Protein AF-A0AAU0MM00-F1 (afdb_monomer)

Sequence (109 aa):
MKKMFVGGLMAAGLIGLAACGGGGGNPKAELIKACMAEEGSSAQECECMADAAVEQLDKDLLKILVDAAKSGDQSDEAMAAMMGELTPEQMNQFMGFAMSAGMTCGLGQ

Radius of gyration: 18.92 Å; Cα contacts (8 Å, |Δi|>4): 72; chains: 1; bounding box: 32×29×69 Å

pLDDT: mean 73.05, std 16.18, range [37.16, 89.0]

Secondary structure (DSSP, 8-state):
----------------S---------HHHHHHHHHHHSTT--HHHHHHHHHHHHHHS-HHHHHHHHHHHHH---SHHHHHHHHHHS-HHHHHHHHHHHHHHHHHHH---

Foldseek 3Di:
DDDDDDDDDDDDPPPDPPPLPDDPDDLLVLQLVLQVVDPPDDSQLSSLLSVLCVVQADPVLSVLSSVCSSVVDPDPVSVVVSVVPDDPVRVVSVVVSVVVSCVPSVVPD

Solvent-accessible surface area (backbone atoms only — not comparable to full-atom values): 6700 Å² total; per-residue (Å²): 135,87,8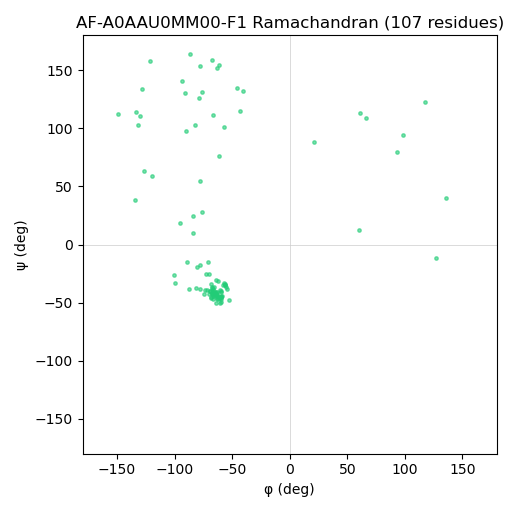5,84,89,83,85,80,75,96,70,80,91,84,80,70,98,77,67,87,64,89,64,103,62,59,64,46,58,48,37,26,55,40,42,57,68,41,93,86,53,50,71,67,37,23,48,44,41,20,49,50,40,70,73,72,42,55,72,68,57,44,47,54,52,37,53,45,44,66,65,67,56,82,47,72,66,48,51,50,50,53,59,68,71,44,50,76,68,52,48,51,49,50,52,52,46,53,54,48,37,46,55,70,32,61,61,77,118

Mean predicted aligned error: 12.21 Å

Structure (mmCIF, N/CA/C/O backbone):
data_AF-A0AAU0MM00-F1
#
_entry.id   AF-A0AAU0MM00-F1
#
loop_
_atom_site.group_PDB
_atom_site.id
_atom_site.type_symbol
_atom_site.label_atom_id
_atom_site.label_alt_id
_atom_site.label_comp_id
_atom_site.label_asym_id
_atom_site.label_entity_id
_atom_site.label_seq_id
_atom_site.pdbx_PDB_ins_code
_atom_site.Cartn_x
_atom_site.Cartn_y
_atom_site.Cartn_z
_atom_site.occupancy
_atom_site.B_iso_or_equiv
_atom_site.auth_seq_id
_atom_site.auth_comp_id
_atom_site.auth_asym_id
_atom_site.auth_atom_id
_atom_site.pdbx_PDB_model_num
ATOM 1 N N . MET A 1 1 ? -9.522 -11.565 -54.585 1.00 45.62 1 MET A N 1
ATOM 2 C CA . MET A 1 1 ? -8.124 -11.805 -55.014 1.00 45.62 1 MET A CA 1
ATOM 3 C C . MET A 1 1 ? -7.442 -10.468 -55.270 1.00 45.62 1 MET A C 1
ATOM 5 O O . MET A 1 1 ? -8.014 -9.687 -56.012 1.00 45.62 1 MET A O 1
ATOM 9 N N . LYS A 1 2 ? -6.245 -10.261 -54.684 1.00 45.78 2 LYS A N 1
ATOM 10 C CA . LYS A 1 2 ? -5.355 -9.077 -54.786 1.00 45.78 2 LYS A CA 1
ATOM 11 C C . LYS A 1 2 ? -5.995 -7.770 -54.275 1.00 45.78 2 LYS A C 1
ATOM 13 O O . LYS A 1 2 ? -6.926 -7.258 -54.872 1.00 45.78 2 LYS A O 1
ATOM 18 N N . LYS A 1 3 ? -5.515 -7.173 -53.184 1.00 39.88 3 LYS A N 1
ATOM 19 C CA . LYS A 1 3 ? -4.206 -6.510 -53.110 1.00 39.88 3 LYS A CA 1
ATOM 20 C C . LYS A 1 3 ? -3.632 -6.613 -51.691 1.00 39.88 3 LYS A C 1
ATOM 22 O O . LYS A 1 3 ? -4.167 -6.029 -50.759 1.00 39.88 3 LYS A O 1
ATOM 27 N N . MET A 1 4 ? -2.548 -7.370 -51.564 1.00 54.72 4 MET A N 1
ATOM 28 C CA . MET A 1 4 ? -1.541 -7.149 -50.528 1.00 54.72 4 MET A CA 1
ATOM 29 C C . MET A 1 4 ? -0.526 -6.127 -51.064 1.00 54.72 4 MET A C 1
ATOM 31 O O . MET A 1 4 ? -0.428 -5.964 -52.282 1.00 54.72 4 MET A O 1
ATOM 35 N N . PHE A 1 5 ? 0.259 -5.560 -50.146 1.00 51.56 5 PHE A N 1
ATOM 36 C CA . PHE A 1 5 ? 1.478 -4.756 -50.332 1.00 51.56 5 PHE A CA 1
ATOM 37 C C . PHE A 1 5 ? 1.322 -3.229 -50.393 1.00 51.56 5 PHE A C 1
ATOM 39 O O . PHE A 1 5 ? 1.439 -2.607 -51.443 1.00 51.56 5 PHE A O 1
ATOM 46 N N . VAL A 1 6 ? 1.199 -2.642 -49.201 1.00 45.06 6 VAL A N 1
ATOM 47 C CA . VAL A 1 6 ? 1.937 -1.444 -48.760 1.00 45.06 6 VAL A CA 1
ATOM 48 C C . VAL A 1 6 ? 2.425 -1.824 -47.351 1.00 45.06 6 VAL A C 1
ATOM 50 O O . VAL A 1 6 ? 1.603 -2.166 -46.515 1.00 45.06 6 VAL A O 1
ATOM 53 N N . GLY A 1 7 ? 3.704 -1.985 -47.024 1.00 37.16 7 GLY A N 1
ATOM 54 C CA . GLY A 1 7 ? 4.886 -1.354 -47.584 1.00 37.16 7 GLY A CA 1
ATOM 55 C C . GLY A 1 7 ? 5.287 -0.202 -46.671 1.00 37.16 7 GLY A C 1
ATOM 56 O O . GLY A 1 7 ? 4.791 0.901 -46.848 1.00 37.16 7 GLY A O 1
ATOM 57 N N . GLY A 1 8 ? 6.200 -0.467 -45.736 1.00 38.44 8 GLY A N 1
ATOM 58 C CA . GLY A 1 8 ? 7.030 0.580 -45.149 1.00 38.44 8 GLY A CA 1
ATOM 59 C C . GLY A 1 8 ? 6.870 0.809 -43.650 1.00 38.44 8 GLY A C 1
ATOM 60 O O . GLY A 1 8 ? 5.811 1.187 -43.176 1.00 38.44 8 GLY A O 1
ATOM 61 N N . LEU A 1 9 ? 8.017 0.681 -42.981 1.00 41.59 9 LEU A N 1
ATOM 62 C CA . LEU A 1 9 ? 8.497 1.583 -41.936 1.00 41.59 9 LEU A CA 1
ATOM 63 C C . LEU A 1 9 ? 7.713 1.646 -40.617 1.00 41.59 9 LEU A C 1
ATOM 65 O O . LEU A 1 9 ? 6.674 2.282 -40.504 1.00 41.59 9 LEU A O 1
ATOM 69 N N . MET A 1 10 ? 8.345 1.087 -39.581 1.00 50.06 10 MET A N 1
ATOM 70 C CA . MET A 1 10 ? 8.752 1.844 -38.390 1.00 50.06 10 MET A CA 1
ATOM 71 C C . MET A 1 10 ? 7.982 3.157 -38.178 1.00 50.06 10 MET A C 1
ATOM 73 O O . MET A 1 10 ? 8.426 4.229 -38.584 1.00 50.06 10 MET A O 1
ATOM 77 N N . ALA A 1 11 ? 6.861 3.064 -37.479 1.00 48.09 11 ALA A N 1
ATOM 78 C CA . ALA A 1 11 ? 6.370 4.140 -36.642 1.00 48.09 11 ALA A CA 1
ATOM 79 C C . ALA A 1 11 ? 6.066 3.491 -35.298 1.00 48.09 11 ALA A C 1
ATOM 81 O O . ALA A 1 11 ? 5.209 2.613 -35.194 1.00 48.09 11 ALA A O 1
ATOM 82 N N . ALA A 1 12 ? 6.891 3.853 -34.319 1.00 46.47 12 ALA A N 1
ATOM 83 C CA . ALA A 1 12 ? 6.810 3.433 -32.938 1.00 46.47 12 ALA A CA 1
ATOM 84 C C . ALA A 1 12 ? 5.356 3.417 -32.456 1.00 46.47 12 ALA A C 1
ATOM 86 O O . ALA A 1 12 ? 4.602 4.368 -32.677 1.00 46.47 12 ALA A O 1
ATOM 87 N N . GLY A 1 13 ? 4.982 2.315 -31.808 1.00 46.81 13 GLY A N 1
ATOM 88 C CA . GLY A 1 13 ? 3.715 2.189 -31.113 1.00 46.81 13 GLY A CA 1
ATOM 89 C C . GLY A 1 13 ? 3.595 3.287 -30.062 1.00 46.81 13 GLY A C 1
ATOM 90 O O . GLY A 1 13 ? 4.169 3.192 -28.988 1.00 46.81 13 GLY A O 1
ATOM 91 N N . LEU A 1 14 ? 2.840 4.328 -30.389 1.00 52.16 14 LEU A N 1
ATOM 92 C CA . LEU A 1 14 ? 2.311 5.307 -29.446 1.00 52.16 14 LEU A CA 1
ATOM 93 C C . LEU A 1 14 ? 0.787 5.264 -29.541 1.00 52.16 14 LEU A C 1
ATOM 95 O O . LEU A 1 14 ? 0.125 6.239 -29.882 1.00 52.16 14 LEU A O 1
ATOM 99 N N . ILE A 1 15 ? 0.229 4.083 -29.283 1.00 49.16 15 ILE A N 1
ATOM 100 C CA . ILE A 1 15 ? -1.201 3.902 -29.049 1.00 49.16 15 ILE A CA 1
ATOM 101 C C . ILE A 1 15 ? -1.323 3.054 -27.786 1.00 49.16 15 ILE A C 1
ATOM 103 O O . ILE A 1 15 ? -1.116 1.845 -27.844 1.00 49.16 15 ILE A O 1
ATOM 107 N N . GLY A 1 16 ? -1.647 3.692 -26.654 1.00 47.62 16 GLY A N 1
ATOM 108 C CA . GLY A 1 16 ? -2.217 2.972 -25.511 1.00 47.62 16 GLY A CA 1
ATOM 109 C C . GLY A 1 16 ? -1.689 3.262 -24.104 1.00 47.62 16 GLY A C 1
ATOM 110 O O . GLY A 1 16 ? -1.655 2.331 -23.314 1.00 4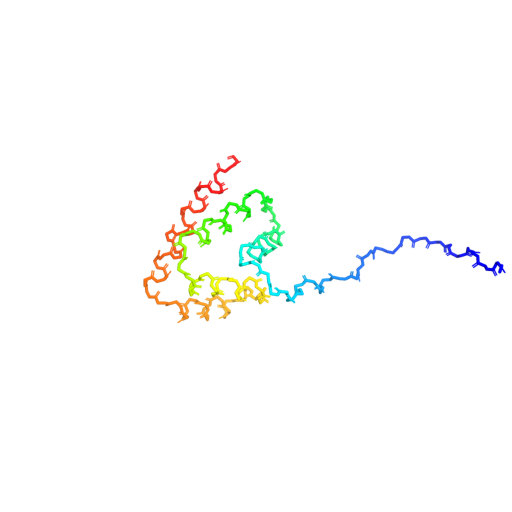7.62 16 GLY A O 1
ATOM 111 N N . LEU A 1 17 ? -1.391 4.508 -23.712 1.00 44.12 17 LEU A N 1
ATOM 112 C CA . LEU A 1 17 ? -1.337 4.888 -22.277 1.00 44.12 17 LEU A CA 1
ATOM 113 C C . LEU A 1 17 ? -2.744 5.062 -21.658 1.00 44.12 17 LEU A C 1
ATOM 115 O O . LEU A 1 17 ? -2.951 5.813 -20.714 1.00 44.12 17 LEU A O 1
ATOM 119 N N . ALA A 1 18 ? -3.734 4.355 -22.196 1.00 50.19 18 ALA A N 1
ATOM 120 C CA . ALA A 1 18 ? -5.080 4.270 -21.650 1.00 50.19 18 ALA A CA 1
ATOM 121 C C . ALA A 1 18 ? -5.434 2.792 -21.475 1.00 50.19 18 ALA A C 1
ATOM 123 O O . ALA A 1 18 ? -6.319 2.251 -22.131 1.00 50.19 18 ALA A O 1
ATOM 124 N N . ALA A 1 19 ? -4.681 2.130 -20.603 1.00 44.69 19 ALA A N 1
ATOM 125 C CA . ALA A 1 19 ? -5.081 0.863 -20.018 1.00 44.69 19 ALA A CA 1
ATOM 126 C C . ALA A 1 19 ? -4.836 0.857 -18.500 1.00 44.69 19 ALA A C 1
ATOM 128 O O . ALA A 1 19 ? -4.556 -0.188 -17.929 1.00 44.69 19 ALA A O 1
ATOM 129 N N . CYS A 1 20 ? -5.077 1.986 -17.819 1.00 49.22 20 CYS A N 1
ATOM 130 C CA . CYS A 1 20 ? -5.657 1.929 -16.469 1.00 49.22 20 CYS A CA 1
ATOM 131 C C . CYS A 1 20 ?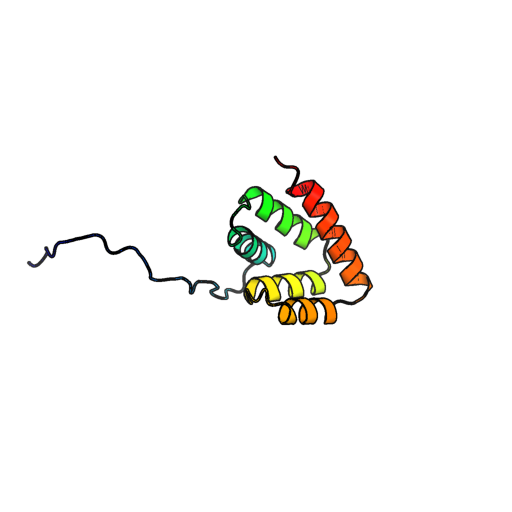 -7.169 1.653 -16.628 1.00 49.22 20 CYS A C 1
ATOM 133 O O . CYS A 1 20 ? -8.043 2.451 -16.301 1.00 49.22 20 CYS A O 1
ATOM 135 N N . GLY A 1 21 ? -7.475 0.574 -17.354 1.00 43.16 21 GLY A N 1
ATOM 136 C CA . GLY A 1 21 ? -8.818 0.177 -17.734 1.00 43.16 21 GLY A CA 1
ATOM 137 C C . GLY A 1 21 ? -9.429 -0.575 -16.573 1.00 43.16 21 GLY A C 1
ATOM 138 O O . GLY A 1 21 ? -9.098 -1.740 -16.354 1.00 43.16 21 GLY A O 1
ATOM 139 N N . GLY A 1 22 ? -10.304 0.116 -15.845 1.00 54.06 22 GLY A N 1
ATOM 140 C CA . GLY A 1 22 ? -11.125 -0.443 -14.786 1.00 54.06 22 GLY A CA 1
ATOM 141 C C . GLY A 1 22 ? 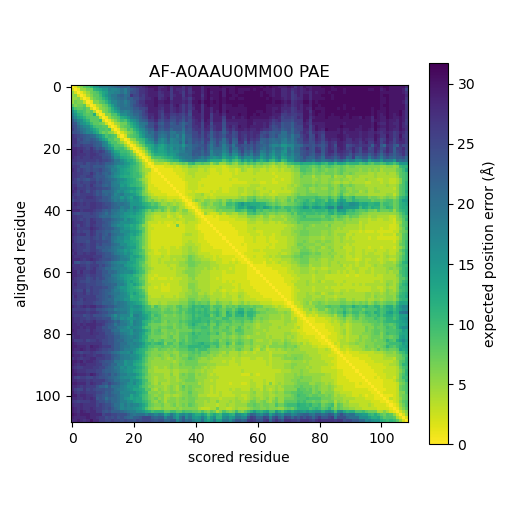-11.723 -1.789 -15.188 1.00 54.06 22 GLY A C 1
ATOM 142 O O . GLY A 1 22 ? -12.552 -1.892 -16.088 1.00 54.06 22 GLY A O 1
ATOM 143 N N . GLY A 1 23 ? -11.296 -2.827 -14.485 1.00 42.59 23 GLY A N 1
ATOM 144 C CA . GLY A 1 23 ? -11.948 -4.122 -14.451 1.00 42.59 23 GLY A CA 1
ATOM 145 C C . GLY A 1 23 ? -12.138 -4.473 -12.989 1.00 42.59 23 GLY A C 1
ATOM 146 O O . GLY A 1 23 ? -11.220 -4.282 -12.197 1.00 42.59 23 GLY A O 1
ATOM 147 N N . GLY A 1 24 ? -13.329 -4.940 -12.615 1.00 50.56 24 GLY A N 1
ATOM 148 C CA . GLY A 1 24 ? -13.620 -5.481 -11.286 1.00 50.56 24 GLY A CA 1
ATOM 149 C C . GLY A 1 24 ? -12.764 -6.716 -11.004 1.00 50.56 24 GLY A C 1
ATOM 150 O O . GLY A 1 24 ? -13.232 -7.843 -11.125 1.00 50.56 24 GLY A O 1
ATOM 151 N N . GLY A 1 25 ? -11.492 -6.484 -10.701 1.00 60.84 25 GLY A N 1
ATOM 152 C CA . GLY A 1 25 ? -10.450 -7.470 -10.489 1.00 60.84 25 GLY A CA 1
ATOM 153 C C . GLY A 1 25 ? -9.855 -7.337 -9.096 1.00 60.84 25 GLY A C 1
ATOM 154 O O . GLY A 1 25 ? -9.982 -6.306 -8.437 1.00 60.84 25 GLY A O 1
ATOM 155 N N . ASN A 1 26 ? -9.250 -8.434 -8.648 1.00 76.62 26 ASN A N 1
ATOM 156 C CA . ASN A 1 26 ? -8.694 -8.602 -7.310 1.00 76.62 26 ASN A CA 1
ATOM 157 C C . ASN A 1 26 ? -7.856 -7.387 -6.862 1.00 76.62 26 ASN A C 1
ATOM 159 O O . ASN A 1 26 ? -6.990 -6.961 -7.628 1.00 76.62 26 ASN A O 1
ATOM 163 N N . PRO A 1 27 ? -8.033 -6.886 -5.623 1.00 80.56 27 PRO A N 1
ATOM 164 C CA . PRO A 1 27 ? -7.289 -5.732 -5.105 1.00 80.56 27 PRO A CA 1
ATOM 165 C C . PRO A 1 27 ? -5.771 -5.925 -5.214 1.00 80.56 27 PRO A C 1
ATOM 167 O O . PRO A 1 27 ? -5.065 -5.019 -5.641 1.00 80.56 27 PRO A O 1
ATOM 170 N N . LYS A 1 28 ? -5.288 -7.152 -4.975 1.00 84.31 28 LYS A N 1
ATOM 171 C CA . LYS A 1 28 ? -3.896 -7.558 -5.208 1.00 84.31 28 LYS A CA 1
ATOM 172 C C . LYS A 1 28 ? -3.409 -7.241 -6.630 1.00 84.31 28 LYS A C 1
ATOM 174 O O . LYS A 1 28 ? -2.332 -6.691 -6.806 1.00 84.31 28 LYS A O 1
ATOM 179 N N . ALA A 1 29 ? -4.190 -7.584 -7.653 1.00 85.62 29 ALA A N 1
ATOM 180 C CA . ALA A 1 29 ? -3.781 -7.407 -9.046 1.00 85.62 29 ALA A CA 1
ATOM 181 C C . ALA A 1 29 ? -3.694 -5.926 -9.439 1.00 85.62 29 ALA A C 1
ATOM 183 O O . ALA A 1 29 ? -2.835 -5.556 -10.234 1.00 85.62 29 ALA A O 1
ATOM 184 N N . GLU A 1 30 ? -4.563 -5.084 -8.882 1.00 84.62 30 GLU A N 1
ATOM 185 C CA . GLU A 1 30 ? -4.528 -3.638 -9.115 1.00 84.62 30 GLU A CA 1
ATOM 186 C C . GLU A 1 30 ? -3.301 -3.000 -8.449 1.00 84.62 30 GLU A C 1
ATOM 188 O O . GLU A 1 30 ? -2.622 -2.194 -9.079 1.00 84.62 30 GLU A O 1
ATOM 193 N N . LEU A 1 31 ? -2.949 -3.444 -7.236 1.00 83.31 31 LEU A N 1
ATOM 194 C CA . LEU A 1 31 ? -1.721 -3.022 -6.556 1.00 83.31 31 LEU A CA 1
ATOM 195 C C . LEU A 1 31 ? -0.459 -3.463 -7.307 1.00 83.31 31 LEU A C 1
ATOM 197 O O . LEU A 1 31 ? 0.445 -2.653 -7.491 1.00 83.31 31 LEU A O 1
ATOM 201 N N . ILE A 1 32 ? -0.407 -4.708 -7.803 1.00 86.44 32 ILE A N 1
ATOM 202 C CA . ILE A 1 32 ? 0.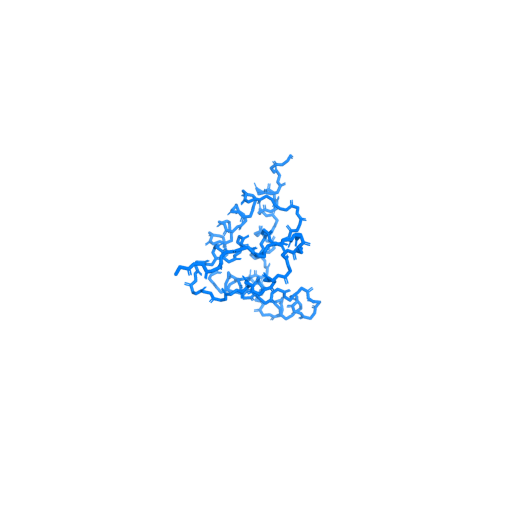730 -5.191 -8.607 1.00 86.44 32 ILE A CA 1
ATOM 203 C C . ILE A 1 32 ? 0.894 -4.339 -9.863 1.00 86.44 32 ILE A C 1
ATOM 205 O O . ILE A 1 32 ? 2.001 -3.911 -10.162 1.00 86.44 32 ILE A O 1
ATOM 209 N N . LYS A 1 33 ? -0.195 -4.063 -10.590 1.00 84.38 33 LYS A N 1
ATOM 210 C CA . LYS A 1 33 ? -0.138 -3.232 -11.801 1.00 84.38 33 LYS A CA 1
ATOM 211 C C . LYS A 1 33 ? 0.382 -1.828 -11.509 1.00 84.38 33 LYS A C 1
ATOM 213 O O . LYS A 1 33 ? 1.197 -1.337 -12.279 1.00 84.38 33 LYS A O 1
ATOM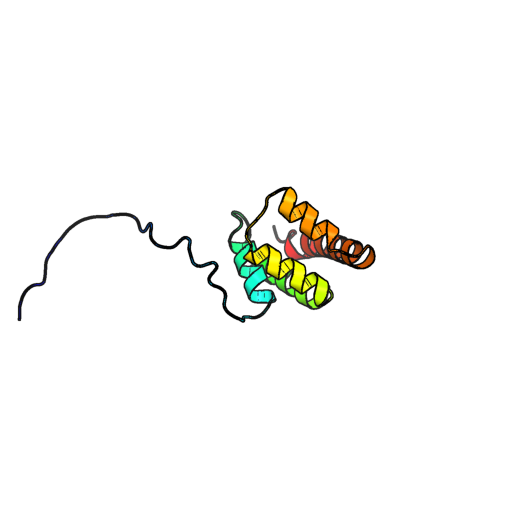 218 N N . ALA A 1 34 ? -0.090 -1.201 -10.432 1.00 82.50 34 ALA A N 1
ATOM 219 C CA . ALA A 1 34 ? 0.359 0.132 -10.049 1.00 82.50 34 ALA A CA 1
ATOM 220 C C . ALA A 1 34 ? 1.831 0.135 -9.617 1.00 82.50 34 ALA A C 1
ATOM 222 O O . ALA A 1 34 ? 2.591 0.978 -10.070 1.00 82.50 34 ALA A O 1
ATOM 223 N N . CYS A 1 35 ? 2.263 -0.860 -8.840 1.00 83.00 35 CYS A N 1
ATOM 224 C CA . CYS A 1 35 ? 3.666 -1.016 -8.462 1.00 83.00 35 CYS A CA 1
ATOM 225 C C . CYS A 1 35 ? 4.577 -1.275 -9.673 1.00 83.00 35 CYS A C 1
ATOM 227 O O . CYS A 1 35 ? 5.654 -0.701 -9.774 1.00 83.00 35 CYS A O 1
ATOM 229 N N . MET A 1 36 ? 4.137 -2.098 -10.629 1.00 83.06 36 MET A N 1
ATOM 230 C CA . MET A 1 36 ? 4.882 -2.355 -11.866 1.00 83.06 36 MET A CA 1
ATOM 231 C C . MET A 1 36 ? 4.889 -1.158 -12.825 1.00 83.06 36 MET A C 1
ATOM 233 O O . MET A 1 36 ? 5.666 -1.154 -13.780 1.00 83.06 36 MET A O 1
ATOM 237 N N . ALA A 1 37 ? 4.007 -0.177 -12.617 1.00 80.06 37 ALA A N 1
ATOM 238 C CA . ALA A 1 37 ? 4.033 1.080 -13.352 1.00 80.06 37 ALA A CA 1
ATOM 239 C C . ALA A 1 37 ? 5.125 2.030 -12.832 1.00 80.06 37 ALA A C 1
ATOM 241 O O . ALA A 1 37 ? 5.502 2.949 -13.557 1.00 80.06 37 ALA A O 1
ATOM 242 N N . GLU A 1 38 ? 5.653 1.803 -11.623 1.00 69.69 38 GLU A N 1
ATOM 243 C CA . GLU A 1 38 ? 6.827 2.517 -11.127 1.00 69.69 38 GLU A CA 1
ATOM 244 C C . GLU A 1 38 ? 8.113 1.937 -11.728 1.00 69.69 38 GLU A C 1
ATOM 246 O O . GLU A 1 38 ? 8.393 0.736 -11.651 1.00 69.69 38 GLU A O 1
ATOM 251 N N . GLU A 1 39 ? 8.924 2.803 -12.339 1.00 64.81 39 GLU A N 1
ATOM 252 C CA . GLU A 1 39 ? 10.218 2.411 -12.893 1.00 64.81 39 GLU A CA 1
ATOM 253 C C . GLU A 1 39 ? 11.181 2.008 -11.765 1.00 64.81 39 GLU A C 1
ATOM 255 O O . GLU A 1 39 ? 11.646 2.850 -11.001 1.00 64.81 39 GLU A O 1
ATOM 260 N N . GLY A 1 40 ? 11.517 0.717 -11.687 1.00 67.00 40 GLY A N 1
ATOM 261 C CA . GLY A 1 40 ? 12.512 0.190 -10.744 1.00 67.00 40 GLY A CA 1
ATOM 262 C C . GLY A 1 40 ? 12.032 -0.975 -9.880 1.00 67.00 40 GLY A C 1
ATOM 263 O O . GLY A 1 40 ? 12.869 -1.646 -9.284 1.00 67.00 40 GLY A O 1
ATOM 264 N N . SER A 1 41 ? 10.730 -1.259 -9.863 1.00 76.00 41 SER A N 1
ATOM 265 C CA . SER A 1 41 ? 10.153 -2.359 -9.084 1.00 76.00 41 SER A CA 1
ATOM 266 C C . SER A 1 41 ? 10.092 -3.655 -9.897 1.00 76.00 41 SER A C 1
ATOM 268 O O . SER A 1 41 ? 9.587 -3.682 -11.023 1.00 76.00 41 SER A O 1
ATOM 270 N N . SER A 1 42 ? 10.580 -4.766 -9.342 1.00 83.19 42 SER A N 1
ATOM 271 C CA . SER A 1 42 ? 10.418 -6.084 -9.958 1.00 83.19 42 SER A CA 1
ATOM 272 C C . SER A 1 42 ? 9.008 -6.640 -9.733 1.00 83.19 42 SER A C 1
ATOM 274 O O . SER A 1 42 ? 8.344 -6.353 -8.736 1.00 83.19 42 SER A O 1
ATOM 276 N N . ALA A 1 43 ? 8.547 -7.507 -10.642 1.00 83.00 43 ALA A N 1
ATOM 277 C CA . ALA A 1 43 ? 7.247 -8.168 -10.498 1.00 83.00 43 ALA A CA 1
ATOM 278 C C . ALA A 1 43 ? 7.124 -8.935 -9.166 1.00 83.00 43 ALA A C 1
ATOM 280 O O . ALA A 1 43 ? 6.051 -8.967 -8.573 1.00 83.00 43 ALA A O 1
ATOM 281 N N . GLN A 1 44 ? 8.231 -9.501 -8.675 1.00 83.81 44 GLN A N 1
ATOM 282 C CA . GLN A 1 44 ? 8.269 -10.254 -7.424 1.00 83.81 44 GLN A CA 1
ATOM 283 C C . GLN A 1 44 ? 8.140 -9.345 -6.192 1.00 83.81 44 GLN A C 1
ATOM 285 O O . GLN A 1 44 ? 7.425 -9.687 -5.251 1.00 83.81 44 GLN A O 1
ATOM 290 N N . GLU A 1 45 ? 8.768 -8.167 -6.212 1.00 83.56 45 GLU A N 1
ATOM 291 C CA . GLU A 1 45 ? 8.603 -7.146 -5.168 1.00 83.56 45 GLU A CA 1
ATOM 292 C C . GLU A 1 45 ? 7.164 -6.624 -5.142 1.00 83.56 45 GLU A 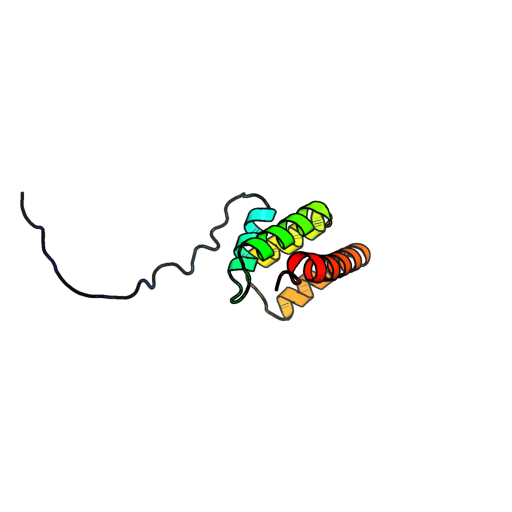C 1
ATOM 294 O O . GLU A 1 45 ? 6.552 -6.543 -4.077 1.00 83.56 45 GLU A O 1
ATOM 299 N N . CYS A 1 46 ? 6.585 -6.355 -6.315 1.00 86.06 46 CYS A N 1
ATOM 300 C CA . CYS A 1 46 ? 5.199 -5.911 -6.434 1.00 86.06 46 CYS A CA 1
ATOM 301 C C . CYS A 1 46 ? 4.192 -6.967 -5.967 1.00 86.06 46 CYS A C 1
ATOM 303 O O . CYS A 1 46 ? 3.218 -6.629 -5.295 1.00 86.06 46 CYS A O 1
ATOM 305 N N . GLU A 1 47 ? 4.420 -8.242 -6.290 1.00 87.75 47 GLU A N 1
ATOM 306 C CA . GLU A 1 47 ? 3.609 -9.350 -5.782 1.00 87.75 47 GLU A CA 1
ATOM 307 C C . GLU A 1 47 ? 3.705 -9.465 -4.260 1.00 87.75 47 GLU A C 1
ATOM 309 O O . GLU A 1 47 ? 2.668 -9.557 -3.605 1.00 87.75 47 GLU A O 1
ATOM 314 N N . CYS A 1 48 ? 4.916 -9.377 -3.702 1.00 89.00 48 CYS A N 1
ATOM 315 C CA . CYS A 1 48 ? 5.146 -9.417 -2.259 1.00 89.00 48 CYS A CA 1
ATOM 316 C C . CYS A 1 48 ? 4.443 -8.261 -1.535 1.00 89.00 48 CYS A C 1
ATOM 318 O O . CYS A 1 48 ? 3.750 -8.486 -0.542 1.00 89.00 48 CYS A O 1
ATOM 320 N N . MET A 1 49 ? 4.562 -7.030 -2.046 1.00 85.62 49 MET A N 1
ATOM 321 C CA . MET A 1 49 ? 3.894 -5.869 -1.452 1.00 85.62 49 MET A CA 1
ATOM 322 C C . MET A 1 49 ? 2.375 -5.985 -1.540 1.00 85.62 49 MET A C 1
ATOM 324 O O . MET A 1 49 ? 1.674 -5.678 -0.577 1.00 85.62 49 MET A O 1
ATOM 328 N N . ALA A 1 50 ? 1.859 -6.452 -2.675 1.00 87.88 50 ALA A N 1
ATOM 329 C CA . ALA A 1 50 ? 0.429 -6.624 -2.852 1.00 87.88 50 ALA A CA 1
ATOM 330 C C . ALA A 1 50 ? -0.136 -7.739 -1.963 1.00 87.88 50 ALA A C 1
ATOM 332 O O . ALA A 1 50 ? -1.232 -7.558 -1.440 1.00 87.88 50 ALA A O 1
ATOM 333 N N . ASP A 1 51 ? 0.594 -8.845 -1.761 1.00 88.88 51 ASP A N 1
ATOM 334 C CA . ASP A 1 51 ? 0.237 -9.910 -0.811 1.00 88.88 51 ASP A CA 1
ATOM 335 C C . ASP A 1 51 ? 0.242 -9.407 0.630 1.00 88.88 51 ASP A C 1
ATOM 337 O O . ASP A 1 51 ? -0.759 -9.530 1.334 1.00 88.88 51 ASP A O 1
ATOM 341 N N . ALA A 1 52 ? 1.321 -8.746 1.047 1.00 88.19 52 ALA A N 1
ATOM 342 C CA . ALA A 1 52 ? 1.396 -8.154 2.374 1.00 88.19 52 ALA A CA 1
ATOM 343 C C . ALA A 1 52 ? 0.264 -7.135 2.601 1.00 88.19 52 ALA A C 1
ATOM 345 O O . ALA A 1 52 ? -0.287 -7.074 3.697 1.00 88.19 52 ALA A O 1
ATOM 346 N N . ALA A 1 53 ? -0.144 -6.387 1.569 1.00 86.12 53 ALA A N 1
ATOM 347 C CA . ALA A 1 53 ? -1.256 -5.450 1.669 1.00 86.12 53 ALA A CA 1
ATOM 348 C C . ALA A 1 53 ? -2.596 -6.167 1.891 1.00 86.12 53 ALA A C 1
ATOM 350 O O . ALA A 1 53 ? -3.350 -5.770 2.774 1.00 86.12 53 ALA A O 1
ATOM 351 N N . VAL A 1 54 ? -2.908 -7.227 1.131 1.00 87.75 54 VAL A N 1
ATOM 352 C CA . VAL A 1 54 ? -4.169 -7.972 1.328 1.00 87.75 54 VAL A CA 1
ATOM 353 C C . VAL A 1 54 ? -4.207 -8.776 2.629 1.00 87.75 54 VAL A C 1
ATOM 355 O O . VAL A 1 54 ? -5.302 -9.049 3.119 1.00 87.75 54 VAL A O 1
ATOM 358 N N . GLU A 1 55 ? -3.055 -9.165 3.177 1.00 87.25 55 GLU A N 1
ATOM 359 C CA . GLU A 1 55 ? -2.976 -9.929 4.427 1.00 87.25 55 GLU A CA 1
ATOM 360 C C . GLU A 1 55 ? -2.939 -9.051 5.683 1.00 87.25 55 GLU A C 1
ATOM 362 O O . GLU A 1 55 ? -3.522 -9.427 6.700 1.00 87.25 55 GLU A O 1
ATOM 367 N N . GLN A 1 56 ? -2.242 -7.911 5.637 1.00 85.62 56 GLN A N 1
ATOM 368 C CA . GLN A 1 56 ? -1.973 -7.088 6.823 1.00 85.62 56 GLN A CA 1
ATOM 369 C C . GLN A 1 56 ? -2.894 -5.879 6.952 1.00 85.62 56 GLN A C 1
ATOM 371 O O . GLN A 1 56 ? -3.083 -5.388 8.064 1.00 85.62 56 GLN A O 1
ATOM 376 N N . LEU A 1 57 ? -3.435 -5.372 5.841 1.00 85.75 57 LEU A N 1
ATOM 377 C CA . LEU A 1 57 ? -4.281 -4.185 5.865 1.00 85.75 57 LEU A CA 1
ATOM 378 C C . LEU A 1 57 ? -5.752 -4.565 5.970 1.00 85.75 57 LEU A C 1
ATOM 380 O O . LEU A 1 57 ? -6.237 -5.484 5.305 1.00 85.75 57 LEU A O 1
ATOM 384 N N . ASP A 1 58 ? -6.491 -3.790 6.758 1.00 88.25 58 ASP A N 1
ATOM 385 C CA . ASP A 1 58 ? -7.941 -3.894 6.787 1.00 88.25 58 ASP A CA 1
ATOM 386 C C . ASP A 1 58 ? -8.562 -3.569 5.421 1.00 88.25 58 ASP A C 1
ATOM 388 O O . ASP A 1 58 ? -8.024 -2.809 4.612 1.00 88.25 58 ASP A O 1
ATOM 392 N N . LYS A 1 59 ? -9.754 -4.120 5.170 1.00 85.69 59 LYS A N 1
ATOM 393 C CA . LYS A 1 59 ? -10.451 -4.007 3.875 1.00 85.69 59 LYS A CA 1
ATOM 394 C C . LYS A 1 59 ? -10.662 -2.564 3.420 1.00 85.69 59 LYS A C 1
ATOM 396 O O . LYS A 1 59 ? -10.579 -2.293 2.224 1.00 85.69 59 LYS A O 1
ATOM 401 N N . ASP A 1 60 ? -10.934 -1.662 4.359 1.00 86.25 60 ASP A N 1
ATOM 402 C CA . ASP A 1 60 ? -11.155 -0.245 4.067 1.00 86.25 60 ASP A CA 1
ATOM 403 C C . ASP A 1 60 ? -9.849 0.438 3.648 1.00 86.25 60 ASP A C 1
ATOM 405 O O . ASP A 1 60 ? -9.812 1.153 2.650 1.00 86.25 60 ASP A O 1
ATOM 409 N N . LEU A 1 61 ? -8.750 0.135 4.341 1.00 84.88 61 LEU A N 1
ATOM 410 C CA . LEU A 1 61 ? -7.419 0.651 4.031 1.00 84.88 61 LEU A CA 1
ATOM 411 C C . LEU A 1 61 ? -6.912 0.128 2.683 1.00 84.88 61 LEU A C 1
ATOM 413 O O . LEU A 1 61 ? -6.422 0.888 1.849 1.00 84.88 61 LEU A O 1
ATOM 417 N N . LEU A 1 62 ? -7.111 -1.167 2.436 1.00 85.88 62 LEU A N 1
ATOM 418 C CA . LEU A 1 62 ? -6.822 -1.808 1.160 1.00 85.88 62 LEU A CA 1
ATOM 419 C C . LEU A 1 62 ? -7.623 -1.169 0.017 1.00 85.88 62 LEU A C 1
ATOM 421 O O . LEU A 1 62 ? -7.094 -0.969 -1.075 1.00 85.88 62 LEU A O 1
ATOM 425 N N . LYS A 1 63 ? -8.897 -0.837 0.254 1.00 86.38 63 LYS A N 1
ATOM 426 C CA . LYS A 1 63 ? -9.742 -0.169 -0.738 1.00 86.38 63 LYS A CA 1
ATOM 427 C C . LYS A 1 63 ? -9.214 1.224 -1.081 1.00 86.38 63 LYS A C 1
ATOM 429 O O . LYS A 1 63 ? -9.133 1.535 -2.264 1.00 86.38 63 LYS A O 1
ATOM 434 N N . ILE A 1 64 ? -8.824 2.015 -0.084 1.00 85.25 64 ILE A N 1
ATOM 435 C CA . ILE A 1 64 ? -8.246 3.353 -0.279 1.00 85.25 64 ILE A CA 1
ATOM 436 C C . ILE A 1 64 ? -6.957 3.270 -1.112 1.00 85.25 64 ILE A C 1
ATOM 438 O O . ILE A 1 64 ? -6.797 3.993 -2.093 1.00 85.25 64 ILE A O 1
ATOM 442 N N . LEU A 1 65 ? -6.079 2.319 -0.785 1.00 82.44 65 LEU A N 1
ATOM 443 C CA . LEU A 1 65 ? -4.852 2.045 -1.539 1.00 82.44 65 LEU A CA 1
ATOM 444 C C . LEU A 1 65 ? -5.119 1.663 -2.996 1.00 82.44 65 LEU A C 1
ATOM 446 O O . LEU A 1 65 ? -4.469 2.180 -3.900 1.00 82.44 65 LEU A O 1
ATOM 450 N N . VAL A 1 66 ? -6.086 0.778 -3.237 1.00 85.00 66 VAL A N 1
ATOM 451 C CA . VAL A 1 66 ? -6.479 0.374 -4.594 1.00 85.00 66 VAL A CA 1
ATOM 452 C C . VAL A 1 66 ? -7.098 1.537 -5.366 1.00 85.00 66 VAL A C 1
ATOM 454 O O . VAL A 1 66 ? -6.839 1.679 -6.559 1.00 85.00 66 VAL A O 1
ATOM 457 N N . ASP A 1 67 ? -7.921 2.358 -4.718 1.00 83.81 67 ASP A N 1
ATOM 458 C CA . ASP A 1 67 ? -8.566 3.500 -5.364 1.00 83.81 67 ASP A CA 1
ATOM 459 C C . ASP A 1 67 ? -7.531 4.571 -5.758 1.00 83.81 67 ASP A C 1
ATOM 461 O O . ASP A 1 67 ? -7.611 5.107 -6.863 1.00 83.81 67 ASP A O 1
ATOM 465 N N . ALA A 1 68 ? -6.493 4.795 -4.948 1.00 80.88 68 ALA A N 1
ATOM 466 C CA . ALA A 1 68 ? -5.383 5.676 -5.316 1.00 80.88 68 ALA A CA 1
ATOM 467 C C . ALA A 1 68 ? -4.434 5.079 -6.363 1.00 80.88 68 ALA A C 1
ATOM 469 O O . ALA A 1 68 ? -4.014 5.759 -7.296 1.00 80.88 68 ALA A O 1
ATOM 470 N N . ALA A 1 69 ? -4.141 3.782 -6.272 1.00 79.44 69 ALA A N 1
ATOM 471 C CA . ALA A 1 69 ? -3.393 3.065 -7.302 1.00 79.44 69 ALA A CA 1
ATOM 472 C C . ALA A 1 69 ? -4.077 3.181 -8.679 1.00 79.44 69 ALA A C 1
ATOM 474 O O . ALA A 1 69 ? -3.411 3.281 -9.708 1.00 79.44 69 ALA A O 1
ATOM 475 N N . LYS A 1 70 ? -5.416 3.207 -8.699 1.00 79.62 70 LYS A N 1
ATOM 476 C CA . LYS A 1 70 ? -6.223 3.404 -9.911 1.00 79.62 70 LYS A CA 1
ATOM 477 C C . LYS A 1 70 ? -6.288 4.846 -10.378 1.00 79.62 70 LYS A C 1
ATOM 479 O O . LYS A 1 70 ? -6.318 5.065 -11.589 1.00 79.62 70 LYS A O 1
ATOM 484 N N . SER A 1 71 ? -6.373 5.809 -9.457 1.00 78.56 71 SER A N 1
ATOM 485 C CA . SER A 1 71 ? -6.381 7.221 -9.837 1.00 78.56 71 SER A CA 1
ATOM 486 C C . SER A 1 71 ? -5.073 7.591 -10.532 1.00 78.56 71 SER A C 1
ATOM 488 O O . SER A 1 71 ? -5.089 8.432 -11.428 1.00 78.56 71 SER A O 1
ATOM 490 N N . GLY A 1 72 ? -3.961 6.940 -10.152 1.00 68.00 72 GLY A N 1
ATOM 491 C CA . GLY A 1 72 ? -2.624 7.268 -10.651 1.00 68.00 72 GLY A CA 1
ATOM 492 C C . GLY A 1 72 ? -2.229 8.712 -10.326 1.00 68.00 72 GLY A C 1
ATOM 493 O O . GLY A 1 72 ? -1.271 9.238 -10.889 1.00 68.00 72 GLY A O 1
ATOM 494 N N . ASP A 1 73 ? -3.002 9.357 -9.451 1.00 71.00 73 ASP A N 1
ATOM 495 C CA . ASP A 1 73 ? -2.853 10.744 -9.068 1.00 71.00 73 ASP A CA 1
ATOM 496 C C . ASP A 1 73 ? -1.914 10.785 -7.869 1.00 71.00 73 ASP A C 1
ATOM 498 O O . ASP A 1 73 ? -2.300 10.499 -6.737 1.00 71.00 73 ASP A O 1
ATOM 502 N N . GLN A 1 74 ? -0.649 11.067 -8.163 1.00 68.88 74 GLN A N 1
ATOM 503 C CA . GLN A 1 74 ? 0.423 11.194 -7.179 1.00 68.88 74 GLN A CA 1
ATOM 504 C C . GLN A 1 74 ? 0.654 12.657 -6.774 1.00 68.88 74 GLN A C 1
ATOM 506 O O . GLN A 1 74 ? 1.732 13.002 -6.296 1.00 68.88 74 GLN A O 1
ATOM 511 N N . SER A 1 75 ? -0.321 13.539 -7.020 1.00 77.75 75 SER A N 1
ATOM 512 C CA . SER A 1 75 ? -0.257 14.923 -6.554 1.00 77.75 75 SER A CA 1
ATOM 513 C C . SER A 1 75 ? -0.245 14.995 -5.024 1.00 77.75 75 SER A C 1
ATOM 515 O O . SER A 1 75 ? -0.802 14.132 -4.337 1.00 77.75 75 SER A O 1
ATOM 517 N N . ASP A 1 76 ? 0.374 16.046 -4.483 1.00 76.12 76 ASP A N 1
ATOM 518 C CA . ASP A 1 76 ? 0.399 16.302 -3.040 1.00 76.12 76 ASP A CA 1
ATOM 519 C C . ASP A 1 76 ? -1.030 16.391 -2.470 1.00 76.12 76 ASP A C 1
ATOM 521 O O . ASP A 1 76 ? -1.292 15.951 -1.350 1.00 76.12 76 ASP A O 1
ATOM 525 N N . GLU A 1 77 ? -1.982 16.903 -3.257 1.00 80.44 77 GLU A N 1
ATOM 526 C CA . GLU A 1 77 ? -3.397 16.980 -2.907 1.00 80.44 77 GLU A CA 1
ATOM 527 C C . GLU A 1 77 ? -4.064 15.603 -2.813 1.00 80.44 77 GLU A C 1
ATOM 529 O O . GLU A 1 77 ? -4.822 15.363 -1.871 1.00 80.44 77 GLU A O 1
ATOM 534 N N . ALA A 1 78 ? -3.783 14.691 -3.748 1.00 75.31 78 ALA A N 1
ATOM 535 C CA . ALA A 1 78 ? -4.311 13.327 -3.711 1.00 75.31 78 ALA A CA 1
ATOM 536 C C . ALA A 1 78 ? -3.725 12.528 -2.536 1.00 75.31 78 ALA A C 1
ATOM 538 O O . ALA A 1 78 ? -4.455 11.825 -1.834 1.00 75.31 78 ALA A O 1
ATOM 539 N N . MET A 1 79 ? -2.431 12.707 -2.259 1.00 72.94 79 MET A N 1
ATOM 540 C CA . MET A 1 79 ? -1.756 12.148 -1.083 1.00 72.94 79 MET A CA 1
ATOM 541 C C . MET A 1 79 ? -2.362 12.683 0.225 1.00 72.94 79 MET A C 1
ATOM 543 O O . MET A 1 79 ? -2.666 11.909 1.136 1.00 72.94 79 MET A O 1
ATOM 547 N N . ALA A 1 80 ? -2.605 13.994 0.310 1.00 79.25 80 ALA A N 1
ATOM 548 C CA . ALA A 1 80 ? -3.229 14.623 1.471 1.00 79.25 80 ALA A CA 1
ATOM 549 C C . ALA A 1 80 ? -4.689 14.190 1.663 1.00 79.25 80 ALA A C 1
ATOM 551 O O . ALA A 1 80 ? -5.118 13.979 2.797 1.00 79.25 80 ALA A O 1
ATOM 552 N N . ALA A 1 81 ? -5.445 14.027 0.574 1.00 80.56 81 ALA A N 1
ATOM 553 C CA . ALA A 1 81 ? -6.806 13.504 0.616 1.00 80.56 81 ALA A CA 1
ATOM 554 C C . ALA A 1 81 ? -6.819 12.062 1.133 1.00 80.56 81 ALA A C 1
ATOM 556 O O . ALA A 1 81 ? -7.561 11.766 2.067 1.00 80.56 81 ALA A O 1
ATOM 557 N N . MET A 1 82 ? -5.930 11.208 0.616 1.00 77.69 82 MET A N 1
ATOM 558 C CA . MET A 1 82 ? -5.810 9.828 1.075 1.00 77.69 82 MET A CA 1
ATOM 559 C C . MET A 1 82 ? -5.466 9.769 2.568 1.00 77.69 82 MET A C 1
ATOM 561 O O . MET A 1 82 ? -6.162 9.104 3.327 1.00 77.69 82 MET A O 1
ATOM 565 N N . MET A 1 83 ? -4.449 10.513 3.024 1.00 76.31 83 MET A N 1
ATOM 566 C CA . MET A 1 83 ? -4.098 10.576 4.449 1.00 76.31 83 MET A CA 1
ATOM 567 C C . MET A 1 83 ? -5.202 11.187 5.319 1.00 76.31 83 MET A C 1
ATOM 569 O O . MET A 1 83 ? -5.325 10.814 6.484 1.00 76.31 83 MET A O 1
ATOM 573 N N . GLY A 1 84 ? -6.004 12.103 4.772 1.00 81.56 84 GLY A N 1
ATOM 574 C CA . GLY A 1 84 ? -7.167 12.682 5.442 1.00 81.56 84 GLY A CA 1
ATOM 575 C C . GLY A 1 84 ? -8.353 11.720 5.564 1.00 81.56 84 GLY A C 1
ATOM 576 O O . GLY A 1 84 ? -9.157 11.871 6.482 1.00 81.56 84 GLY A O 1
ATOM 577 N N . GLU A 1 85 ? -8.455 10.728 4.677 1.00 81.38 85 GLU A N 1
ATOM 578 C CA . GLU A 1 85 ? -9.450 9.651 4.755 1.00 81.38 85 GLU A CA 1
ATOM 579 C C . GLU A 1 85 ? -9.054 8.542 5.742 1.00 81.38 85 GLU A C 1
ATOM 581 O O . GLU A 1 85 ? -9.920 7.802 6.212 1.00 81.38 85 GLU A O 1
ATOM 586 N N . LEU A 1 86 ? -7.768 8.433 6.096 1.00 82.31 86 LEU A N 1
ATOM 587 C CA . LEU A 1 86 ? -7.294 7.436 7.052 1.00 82.31 86 LEU A CA 1
ATOM 588 C C . LEU A 1 86 ? -7.627 7.823 8.492 1.00 82.31 86 LEU A C 1
ATOM 590 O O . LEU A 1 86 ? -7.292 8.901 8.983 1.00 82.31 86 LEU A O 1
ATOM 594 N N . THR A 1 87 ? -8.198 6.874 9.229 1.00 86.75 87 THR A N 1
ATOM 595 C CA . THR A 1 87 ? -8.250 6.973 10.691 1.00 86.75 87 THR A CA 1
ATOM 596 C C . THR A 1 87 ? -6.843 6.846 11.298 1.00 86.75 87 THR A C 1
ATOM 598 O O . THR A 1 87 ? -5.951 6.256 10.682 1.00 86.75 87 THR A O 1
ATOM 601 N N . PRO A 1 88 ? -6.615 7.323 12.537 1.00 84.88 88 PRO A N 1
ATOM 602 C CA . PRO A 1 88 ? -5.321 7.173 13.209 1.00 84.88 88 PRO A CA 1
ATOM 603 C C . PRO A 1 88 ? -4.846 5.715 13.334 1.00 84.88 88 PRO A C 1
ATOM 605 O O . PRO A 1 88 ? -3.651 5.444 13.240 1.00 84.88 88 PRO A O 1
ATOM 608 N N . GLU A 1 89 ? -5.769 4.763 13.520 1.00 86.06 89 GLU A N 1
ATOM 609 C CA . GLU A 1 89 ? -5.442 3.330 13.544 1.00 86.06 89 GLU A CA 1
ATOM 610 C C . GLU A 1 89 ? -5.015 2.819 12.166 1.00 86.06 89 GLU A C 1
ATOM 612 O O . GLU A 1 89 ? -3.992 2.144 12.054 1.00 86.06 89 GLU A O 1
ATOM 617 N N . GLN A 1 90 ? -5.739 3.192 11.109 1.00 85.44 90 GLN A N 1
ATOM 618 C CA . GLN A 1 90 ? -5.398 2.812 9.737 1.00 85.44 90 GLN A CA 1
ATOM 619 C C . GLN A 1 90 ? -4.080 3.435 9.275 1.00 85.44 90 GLN A C 1
ATOM 621 O O . GLN A 1 90 ? -3.304 2.785 8.584 1.00 85.44 90 GLN A O 1
ATOM 626 N N . MET A 1 91 ? -3.785 4.667 9.687 1.00 84.62 91 MET A N 1
ATOM 627 C CA . MET A 1 91 ? -2.505 5.312 9.405 1.00 84.62 91 MET A CA 1
ATOM 628 C C . MET A 1 91 ? -1.343 4.560 10.068 1.00 84.62 91 MET A C 1
ATOM 630 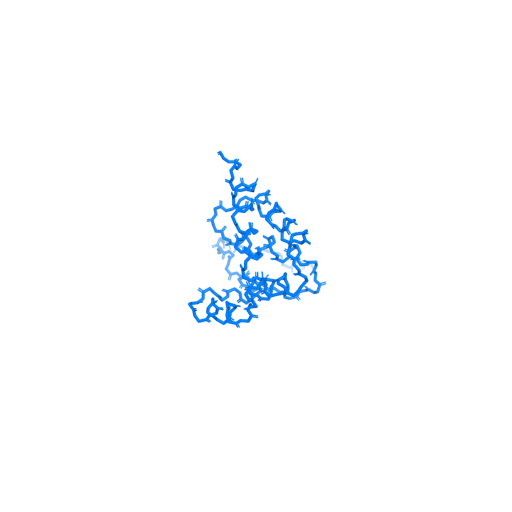O O . MET A 1 91 ? -0.318 4.327 9.429 1.00 84.62 91 MET A O 1
ATOM 634 N N . ASN A 1 92 ? -1.514 4.118 11.319 1.00 87.25 92 ASN A N 1
ATOM 635 C CA . ASN A 1 92 ? -0.522 3.283 12.000 1.00 87.25 92 ASN A CA 1
ATOM 636 C C . ASN A 1 92 ? -0.351 1.918 11.323 1.00 87.25 92 ASN A C 1
ATOM 638 O O . ASN A 1 92 ? 0.782 1.464 11.163 1.00 87.25 92 ASN A O 1
ATOM 642 N N . GLN A 1 93 ? -1.441 1.275 10.895 1.00 85.44 93 GLN A N 1
ATOM 643 C CA . GLN A 1 93 ? -1.361 0.031 10.126 1.00 85.44 93 GLN A CA 1
ATOM 644 C C . GLN A 1 93 ? -0.648 0.230 8.794 1.00 85.44 93 GLN A C 1
ATOM 646 O O . GLN A 1 93 ? 0.248 -0.541 8.476 1.00 85.44 93 GLN A O 1
ATOM 651 N N . PHE A 1 94 ? -1.003 1.272 8.041 1.00 84.31 94 PHE A N 1
ATOM 652 C CA . PHE A 1 94 ? -0.372 1.593 6.767 1.00 84.31 94 PHE A CA 1
ATOM 653 C C . PHE A 1 94 ? 1.126 1.836 6.932 1.00 84.31 94 PHE A C 1
ATOM 655 O O . PHE A 1 94 ? 1.921 1.300 6.170 1.00 84.31 94 PHE A O 1
ATOM 662 N N . MET A 1 95 ? 1.527 2.591 7.956 1.00 85.50 95 MET A N 1
ATOM 663 C CA . MET A 1 95 ? 2.933 2.874 8.237 1.00 85.50 95 MET A CA 1
ATOM 664 C C . MET A 1 95 ? 3.694 1.617 8.680 1.00 85.50 95 MET A C 1
ATOM 666 O O . MET A 1 95 ? 4.810 1.376 8.218 1.00 85.50 95 MET A O 1
ATOM 670 N N . GLY A 1 96 ? 3.084 0.786 9.532 1.00 86.81 96 GLY A N 1
ATOM 671 C CA . GLY A 1 96 ? 3.642 -0.502 9.946 1.00 86.81 96 GLY A CA 1
ATOM 672 C C . GLY A 1 96 ? 3.792 -1.473 8.776 1.00 86.81 96 GLY A C 1
ATOM 673 O O . GLY A 1 96 ? 4.849 -2.082 8.614 1.00 86.81 96 GLY A O 1
ATOM 674 N N . PHE A 1 97 ? 2.778 -1.549 7.917 1.00 86.25 97 PHE A N 1
ATOM 675 C CA . PHE A 1 97 ? 2.814 -2.291 6.663 1.00 86.25 97 PHE A CA 1
ATOM 676 C C . PHE 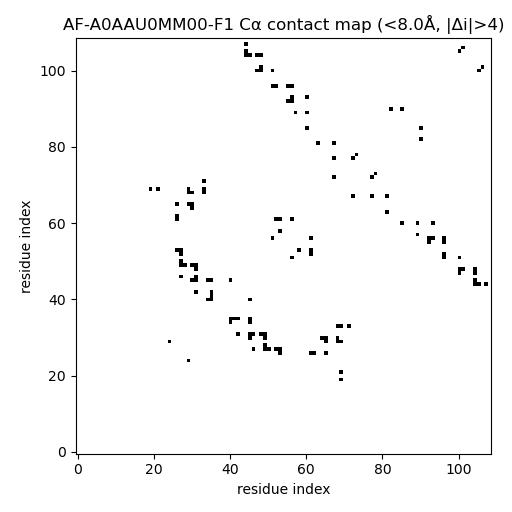A 1 97 ? 3.899 -1.756 5.733 1.00 86.25 97 PHE A C 1
ATOM 678 O O . PHE A 1 97 ? 4.715 -2.542 5.283 1.00 86.25 97 PHE A O 1
ATOM 685 N N . ALA A 1 98 ? 3.971 -0.449 5.471 1.00 83.31 98 ALA A N 1
ATOM 686 C CA . ALA A 1 98 ? 4.956 0.130 4.559 1.00 83.31 98 ALA A CA 1
ATOM 687 C C . ALA A 1 98 ? 6.390 -0.148 5.032 1.00 83.31 98 ALA A C 1
ATOM 689 O O . ALA A 1 98 ? 7.259 -0.499 4.235 1.00 83.31 98 ALA A O 1
ATOM 690 N N . MET A 1 99 ? 6.629 -0.074 6.343 1.00 84.69 99 MET A N 1
ATOM 691 C CA . MET A 1 99 ? 7.916 -0.417 6.939 1.00 84.69 99 MET A CA 1
ATOM 692 C C . MET A 1 99 ? 8.202 -1.924 6.848 1.00 84.69 99 MET A C 1
ATOM 694 O O . MET A 1 99 ? 9.292 -2.322 6.437 1.00 84.69 99 MET A O 1
ATOM 698 N N . SER A 1 100 ? 7.224 -2.770 7.184 1.00 84.62 100 SER A N 1
ATOM 699 C CA . SER A 1 100 ? 7.359 -4.230 7.139 1.00 84.62 100 SER A CA 1
ATOM 700 C C . SER A 1 100 ? 7.519 -4.756 5.714 1.00 84.62 100 SER A C 1
ATOM 702 O O . SER A 1 100 ? 8.365 -5.611 5.473 1.00 84.62 100 SER A O 1
ATOM 704 N N . ALA A 1 101 ? 6.728 -4.262 4.767 1.00 82.62 101 ALA A N 1
ATOM 705 C CA . ALA A 1 101 ? 6.778 -4.598 3.353 1.00 82.62 101 ALA A CA 1
ATOM 706 C C . ALA A 1 101 ? 8.049 -4.041 2.707 1.00 82.62 101 ALA A C 1
ATOM 708 O O . ALA A 1 101 ? 8.704 -4.763 1.970 1.00 82.62 101 ALA A O 1
ATOM 709 N N . GLY A 1 102 ? 8.486 -2.827 3.051 1.00 79.31 102 GLY A N 1
ATOM 710 C CA . GLY A 1 102 ? 9.779 -2.303 2.603 1.00 79.31 102 GLY A CA 1
ATOM 711 C C . GLY A 1 102 ? 10.955 -3.173 3.055 1.00 79.31 102 GLY A C 1
ATOM 712 O O . GLY A 1 102 ? 11.857 -3.446 2.271 1.00 79.31 102 GLY A O 1
ATOM 713 N N . MET A 1 103 ? 10.924 -3.689 4.287 1.00 81.31 103 MET A N 1
ATOM 714 C CA . MET A 1 103 ? 11.949 -4.626 4.760 1.00 81.31 103 MET A CA 1
ATOM 715 C C . MET A 1 103 ? 11.791 -6.028 4.164 1.00 81.31 103 MET A C 1
ATOM 717 O O . MET A 1 103 ? 12.771 -6.653 3.794 1.00 81.31 103 MET A O 1
ATOM 721 N N . THR A 1 104 ? 10.577 -6.557 4.071 1.00 81.38 104 THR A N 1
ATOM 722 C CA . THR A 1 104 ? 10.360 -7.960 3.675 1.00 81.38 104 THR A CA 1
ATOM 723 C C . THR A 1 104 ? 10.409 -8.139 2.161 1.00 81.38 104 THR A C 1
ATOM 725 O O . THR A 1 104 ? 10.924 -9.140 1.673 1.00 81.38 104 THR A O 1
ATOM 728 N N . CYS A 1 105 ? 9.886 -7.163 1.425 1.00 82.12 105 CYS A N 1
ATOM 729 C CA . CYS A 1 105 ? 9.791 -7.175 -0.025 1.00 82.12 105 CYS A CA 1
ATOM 730 C C . CYS A 1 105 ? 10.907 -6.354 -0.680 1.00 82.12 105 CYS A C 1
ATOM 732 O O . CYS A 1 105 ? 11.366 -6.757 -1.734 1.00 82.12 105 CYS A O 1
ATOM 734 N N . GLY A 1 106 ? 11.382 -5.260 -0.068 1.00 66.56 106 GLY A N 1
ATOM 735 C CA . GLY A 1 106 ? 12.433 -4.399 -0.639 1.00 66.56 106 GLY A CA 1
ATOM 736 C C . GLY A 1 106 ? 13.881 -4.784 -0.294 1.00 66.56 106 GLY A C 1
ATOM 737 O O . GLY A 1 106 ? 14.799 -4.336 -0.973 1.00 66.56 106 GLY A O 1
ATOM 738 N N . LEU A 1 107 ? 14.128 -5.643 0.708 1.00 53.69 107 LEU A N 1
ATOM 739 C CA . LEU A 1 107 ? 15.472 -6.194 1.003 1.00 53.69 107 LEU A CA 1
ATOM 740 C C . LEU A 1 107 ? 15.815 -7.433 0.149 1.00 53.69 107 LEU A C 1
ATOM 742 O O . LEU A 1 107 ? 16.623 -8.269 0.551 1.00 53.69 107 LEU A O 1
ATOM 746 N N . GLY A 1 108 ? 15.192 -7.567 -1.023 1.00 47.75 108 GLY A N 1
ATOM 747 C CA . GLY A 1 108 ? 15.472 -8.618 -2.004 1.00 47.75 108 GLY A CA 1
ATOM 748 C C . GLY A 1 108 ? 16.641 -8.327 -2.956 1.00 47.75 108 GLY A C 1
ATOM 749 O O . GLY A 1 108 ? 16.808 -9.082 -3.914 1.00 47.75 108 GLY A O 1
ATOM 750 N N . GLN A 1 109 ? 17.430 -7.269 -2.715 1.00 39.25 109 GLN A N 1
ATOM 751 C CA . GLN A 1 109 ? 18.690 -6.975 -3.418 1.00 39.25 109 GLN A CA 1
ATOM 752 C C . GLN A 1 109 ? 19.906 -7.116 -2.500 1.00 39.25 109 GLN A C 1
ATOM 754 O O . GLN A 1 109 ? 19.886 -6.534 -1.392 1.00 39.25 109 GLN A O 1
#